Protein AF-A0A965G5K8-F1 (afdb_monomer_lite)

Radius of gyration: 12.95 Å; chains: 1; bounding box: 34×22×40 Å

Secondary structure (DSSP, 8-state):
-EEEEEEETTEEEEEEEE-TTTTTT--TTHHHHHHHHHHHHTT--SEEEEE-TTSSSSSS---TT-EEETTTTEEE--------

Structure (mmCIF, N/CA/C/O backbone):
data_AF-A0A965G5K8-F1
#
_entry.id   AF-A0A965G5K8-F1
#
loop_
_atom_site.group_PDB
_atom_site.id
_atom_site.type_symbol
_atom_site.label_atom_id
_atom_site.label_alt_id
_atom_site.label_comp_id
_atom_site.label_asym_id
_atom_site.label_entity_id
_atom_site.label_seq_id
_atom_site.pdbx_PDB_ins_code
_atom_site.Cartn_x
_atom_site.Cartn_y
_atom_site.Cartn_z
_atom_site.occupancy
_atom_site.B_iso_or_equiv
_atom_site.auth_seq_id
_atom_site.auth_comp_id
_atom_site.auth_asym_id
_atom_site.auth_atom_id
_atom_site.pdbx_PDB_model_num
ATOM 1 N N . MET A 1 1 ? 11.356 -8.717 -0.442 1.00 79.50 1 MET A N 1
ATOM 2 C CA . MET A 1 1 ? 9.915 -8.668 -0.743 1.00 79.50 1 MET A CA 1
ATOM 3 C C . MET A 1 1 ? 9.383 -7.366 -0.183 1.00 79.50 1 MET A C 1
ATOM 5 O O . MET A 1 1 ? 9.502 -7.142 1.020 1.00 79.50 1 MET A O 1
ATOM 9 N N . ALA A 1 2 ? 8.868 -6.504 -1.048 1.00 88.00 2 ALA A N 1
ATOM 10 C CA . ALA A 1 2 ? 8.232 -5.253 -0.678 1.00 88.00 2 ALA A CA 1
ATOM 11 C C . ALA A 1 2 ? 6.736 -5.499 -0.475 1.00 88.00 2 ALA A C 1
ATOM 13 O O . ALA A 1 2 ? 6.115 -6.217 -1.253 1.00 88.00 2 ALA A O 1
ATOM 14 N N . HIS A 1 3 ? 6.158 -4.925 0.573 1.00 91.12 3 HIS A N 1
ATOM 15 C CA . HIS A 1 3 ? 4.725 -5.028 0.814 1.00 91.12 3 HIS A CA 1
ATOM 16 C C . HIS A 1 3 ? 4.077 -3.690 0.491 1.00 91.12 3 HIS A C 1
ATOM 18 O O . HIS A 1 3 ? 4.619 -2.647 0.855 1.00 91.12 3 HIS A O 1
ATOM 24 N N . PHE A 1 4 ? 2.927 -3.721 -0.171 1.00 92.75 4 PHE A N 1
ATOM 25 C CA . PHE A 1 4 ? 2.163 -2.531 -0.522 1.00 92.75 4 PHE A CA 1
ATOM 26 C C . PHE A 1 4 ? 0.739 -2.673 -0.015 1.00 92.75 4 PHE A C 1
ATOM 28 O O . PHE A 1 4 ? 0.076 -3.673 -0.283 1.00 92.75 4 PHE A O 1
ATOM 35 N N . ALA A 1 5 ? 0.287 -1.666 0.717 1.00 94.31 5 ALA A N 1
ATOM 36 C CA . ALA A 1 5 ? -1.062 -1.556 1.230 1.00 94.31 5 ALA A CA 1
ATOM 37 C C . ALA A 1 5 ? -1.871 -0.620 0.329 1.00 94.31 5 ALA A C 1
ATOM 39 O O . ALA A 1 5 ? -1.469 0.520 0.105 1.00 94.31 5 ALA A O 1
ATOM 40 N N . LEU A 1 6 ? -2.990 -1.111 -0.194 1.00 94.88 6 LEU A N 1
ATOM 41 C CA . LEU A 1 6 ? -3.997 -0.318 -0.880 1.00 94.88 6 LEU A CA 1
ATOM 42 C C . LEU A 1 6 ? -4.820 0.427 0.157 1.00 94.88 6 LEU A C 1
ATOM 44 O O . LEU A 1 6 ? -5.458 -0.197 1.008 1.00 94.88 6 LEU A O 1
ATOM 48 N N . LEU A 1 7 ? -4.844 1.743 0.038 1.00 93.50 7 LEU A N 1
ATOM 49 C CA . LEU A 1 7 ? -5.677 2.619 0.833 1.00 93.50 7 LEU A CA 1
ATOM 50 C C . LEU A 1 7 ? -7.006 2.874 0.123 1.00 93.50 7 LEU A C 1
ATOM 52 O O . LEU A 1 7 ? -7.065 3.128 -1.081 1.00 93.50 7 LEU A O 1
ATOM 56 N N . ASN A 1 8 ? -8.080 2.805 0.898 1.00 92.19 8 ASN A N 1
ATOM 57 C CA . ASN A 1 8 ? -9.415 3.239 0.533 1.00 92.19 8 ASN A CA 1
ATOM 58 C C . ASN A 1 8 ? -9.795 4.397 1.467 1.00 92.19 8 ASN A C 1
ATOM 60 O O . ASN A 1 8 ? -10.293 4.177 2.573 1.00 92.19 8 ASN A O 1
ATOM 64 N N . GLY A 1 9 ? -9.472 5.624 1.047 1.00 90.69 9 GLY A N 1
ATOM 65 C CA . GLY A 1 9 ? -9.402 6.773 1.953 1.00 90.69 9 GLY A CA 1
ATOM 66 C C . GLY A 1 9 ? -8.192 6.621 2.871 1.00 90.69 9 GLY A C 1
ATOM 67 O O . GLY A 1 9 ? -7.084 6.424 2.388 1.00 90.69 9 GLY A O 1
ATOM 68 N N . ASP A 1 10 ? -8.414 6.622 4.181 1.00 91.12 10 ASP A N 1
ATOM 69 C CA . ASP A 1 10 ? -7.352 6.413 5.171 1.00 91.12 10 ASP A CA 1
ATOM 70 C C . ASP A 1 10 ? -7.216 4.942 5.596 1.00 91.12 10 ASP A C 1
ATOM 72 O O . ASP A 1 10 ? -6.302 4.597 6.333 1.00 91.12 10 ASP A O 1
ATOM 76 N N . THR A 1 11 ? -8.120 4.053 5.170 1.00 92.62 11 THR A N 1
ATOM 77 C CA . THR A 1 11 ? -8.159 2.658 5.647 1.00 92.62 11 THR A CA 1
ATOM 78 C C . THR A 1 11 ? -7.530 1.694 4.650 1.00 92.62 11 THR A C 1
ATOM 80 O O . THR A 1 11 ? -7.806 1.743 3.454 1.00 92.62 11 THR A O 1
ATOM 83 N N . VAL A 1 12 ? -6.732 0.752 5.140 1.00 93.94 12 VAL A N 1
ATOM 84 C CA . VAL A 1 12 ? -6.107 -0.303 4.345 1.00 93.94 12 VAL A CA 1
ATOM 85 C C . VAL A 1 12 ? -7.162 -1.317 3.911 1.00 93.94 12 VAL A C 1
ATOM 87 O O . VAL A 1 12 ? -7.715 -2.058 4.723 1.00 93.94 12 VAL A O 1
ATOM 90 N N . ALA A 1 13 ? -7.419 -1.377 2.608 1.00 93.50 13 ALA A N 1
ATOM 91 C CA . ALA A 1 13 ? -8.373 -2.298 2.002 1.00 93.50 13 ALA A CA 1
ATOM 92 C C . ALA A 1 13 ? -7.733 -3.636 1.614 1.00 93.50 13 ALA A C 1
ATOM 94 O O . ALA A 1 13 ? -8.363 -4.685 1.728 1.00 93.50 13 ALA A O 1
ATOM 95 N N . GLN A 1 14 ? -6.483 -3.612 1.148 1.00 93.38 14 GLN A N 1
ATOM 96 C CA . GLN A 1 14 ? -5.778 -4.805 0.684 1.00 93.38 14 GLN A CA 1
ATOM 97 C C . GLN A 1 14 ? -4.275 -4.651 0.884 1.00 93.38 14 GLN A C 1
ATOM 99 O O . GLN A 1 14 ? -3.754 -3.544 0.836 1.00 93.38 14 GLN A O 1
ATOM 104 N N . VAL A 1 15 ? -3.562 -5.763 1.055 1.00 92.44 15 VAL A N 1
ATOM 105 C CA . VAL A 1 15 ? -2.098 -5.775 1.086 1.00 92.44 15 VAL A CA 1
ATOM 106 C C . VAL A 1 15 ? -1.586 -6.797 0.084 1.00 92.44 15 VAL A C 1
ATOM 108 O O . VAL A 1 15 ? -2.069 -7.927 0.046 1.00 92.44 15 VAL A O 1
ATOM 111 N N . ILE A 1 16 ? -0.622 -6.397 -0.737 1.00 92.12 16 ILE A N 1
ATOM 112 C CA . ILE A 1 16 ? 0.030 -7.259 -1.725 1.00 92.12 16 ILE A CA 1
ATOM 113 C C . ILE A 1 16 ? 1.535 -7.290 -1.497 1.00 92.12 16 ILE A C 1
ATOM 115 O O . ILE A 1 16 ? 2.117 -6.393 -0.882 1.00 92.12 16 ILE A O 1
ATOM 119 N N . VAL A 1 17 ? 2.165 -8.335 -2.023 1.00 90.12 17 VAL A N 1
ATOM 120 C CA . VAL A 1 17 ? 3.615 -8.511 -1.999 1.00 90.12 17 VAL A CA 1
ATOM 121 C C . VAL A 1 17 ? 4.140 -8.334 -3.414 1.00 90.12 17 VAL A C 1
ATOM 123 O O . VAL A 1 17 ? 3.656 -8.973 -4.343 1.00 90.12 17 VAL A O 1
ATOM 126 N N . VAL A 1 18 ? 5.143 -7.479 -3.559 1.00 88.69 18 VAL A N 1
ATOM 127 C CA . VAL A 1 18 ? 5.867 -7.233 -4.804 1.00 88.69 18 VAL A CA 1
ATOM 128 C C . VAL A 1 18 ? 7.329 -7.626 -4.587 1.00 88.69 18 VAL A C 1
ATOM 130 O O . VAL A 1 18 ? 7.891 -7.455 -3.497 1.00 88.69 18 VAL A O 1
ATOM 133 N N . SER A 1 19 ? 7.964 -8.215 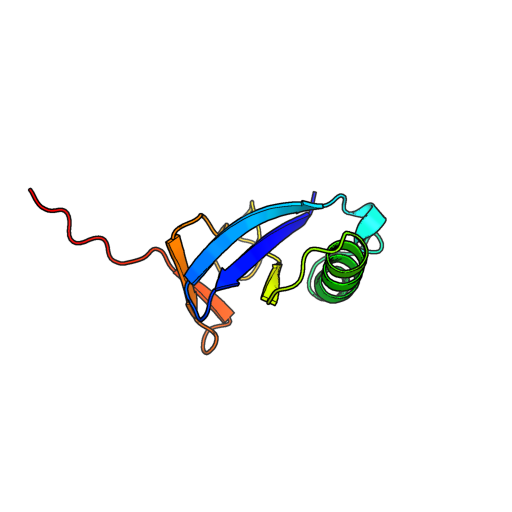-5.595 1.00 88.31 19 SER A N 1
ATOM 134 C CA . SER A 1 19 ? 9.387 -8.551 -5.508 1.00 88.31 19 SER A CA 1
ATOM 135 C C . SER A 1 19 ? 10.224 -7.273 -5.468 1.00 88.31 19 SER A C 1
ATOM 137 O O . SER A 1 19 ? 9.883 -6.279 -6.096 1.00 88.31 19 SER A O 1
ATOM 139 N N . ASN A 1 20 ? 11.348 -7.285 -4.741 1.00 84.50 20 ASN A N 1
ATOM 140 C CA . ASN A 1 20 ? 12.222 -6.104 -4.694 1.00 84.50 20 ASN A CA 1
ATOM 141 C C . ASN A 1 20 ? 12.779 -5.745 -6.079 1.00 84.50 20 ASN A C 1
ATOM 143 O O . ASN A 1 20 ? 13.006 -4.569 -6.331 1.00 84.50 20 ASN A O 1
ATOM 147 N N . ASP A 1 21 ? 12.979 -6.737 -6.952 1.00 86.31 21 ASP A N 1
ATOM 148 C CA . ASP A 1 21 ? 13.446 -6.545 -8.330 1.00 86.31 21 ASP A CA 1
ATOM 149 C C . ASP A 1 21 ? 12.481 -5.654 -9.130 1.00 86.31 21 ASP A C 1
ATOM 151 O O . ASP A 1 21 ? 12.891 -4.643 -9.697 1.00 86.31 21 ASP A O 1
ATOM 155 N N . ASP A 1 22 ? 11.176 -5.940 -9.046 1.00 85.25 22 ASP A N 1
ATOM 156 C CA . ASP A 1 22 ? 10.111 -5.136 -9.664 1.00 85.25 22 ASP A CA 1
ATOM 157 C C . ASP A 1 22 ? 9.968 -3.741 -9.027 1.00 85.25 22 ASP A C 1
ATOM 159 O O . ASP A 1 22 ? 9.426 -2.821 -9.634 1.00 85.25 22 ASP A O 1
ATOM 163 N N . CYS A 1 23 ? 10.488 -3.551 -7.811 1.00 83.12 23 CYS A N 1
ATOM 164 C CA . CYS A 1 23 ? 10.576 -2.248 -7.151 1.00 83.12 23 CYS A CA 1
ATOM 165 C C . CYS A 1 23 ? 11.934 -1.550 -7.371 1.00 83.12 23 CYS A C 1
ATOM 167 O O . CYS A 1 23 ? 12.345 -0.726 -6.553 1.00 83.12 23 CYS A O 1
ATOM 169 N N . GLY A 1 24 ? 12.653 -1.887 -8.448 1.00 78.06 24 GLY A N 1
ATOM 170 C CA . GLY A 1 24 ? 13.921 -1.252 -8.821 1.00 78.06 24 GLY A CA 1
ATOM 171 C C . GLY A 1 24 ? 15.133 -1.717 -8.007 1.00 78.06 24 GLY A C 1
ATOM 172 O O . GLY A 1 24 ? 16.154 -1.036 -7.990 1.00 78.06 24 GLY A O 1
ATOM 173 N N . GLY A 1 25 ? 15.026 -2.841 -7.290 1.00 72.06 25 GLY A N 1
ATOM 174 C CA . GLY A 1 25 ? 16.105 -3.427 -6.482 1.00 72.06 25 GLY A CA 1
ATOM 175 C C . GLY A 1 25 ? 16.495 -2.621 -5.235 1.00 72.06 25 GLY A C 1
ATOM 176 O O . GLY A 1 25 ? 17.409 -3.014 -4.511 1.00 72.06 25 GLY A O 1
ATOM 177 N N . GLY A 1 26 ? 15.815 -1.502 -4.977 1.00 72.31 26 GLY A N 1
ATOM 178 C CA . GLY A 1 26 ? 16.159 -0.545 -3.930 1.00 72.31 26 GLY A CA 1
ATOM 179 C C . GLY A 1 26 ? 15.463 -0.780 -2.588 1.00 72.31 26 GLY A C 1
ATOM 180 O O . GLY A 1 26 ? 14.580 -1.628 -2.430 1.00 72.31 26 GLY A O 1
ATOM 181 N N . ASN A 1 27 ? 15.847 0.035 -1.607 1.00 77.50 27 ASN A N 1
ATOM 182 C CA . ASN A 1 27 ? 15.148 0.160 -0.329 1.00 77.50 27 ASN A CA 1
ATOM 183 C C . ASN A 1 27 ? 14.159 1.336 -0.378 1.00 77.50 27 ASN A C 1
ATOM 185 O O . ASN A 1 27 ? 14.250 2.207 -1.243 1.00 77.50 27 ASN A O 1
ATOM 189 N N . PHE A 1 28 ? 13.197 1.350 0.545 1.00 79.56 28 PHE A N 1
ATOM 190 C CA . PHE A 1 28 ? 12.348 2.525 0.758 1.00 79.56 28 PHE A CA 1
ATOM 191 C C . PHE A 1 28 ? 13.238 3.754 1.045 1.00 79.56 28 PHE A C 1
ATOM 193 O O . PHE A 1 28 ? 14.224 3.600 1.775 1.00 79.56 28 PHE A O 1
ATOM 200 N N . PRO A 1 29 ? 12.923 4.956 0.520 1.00 82.75 29 PRO A N 1
ATOM 201 C CA . PRO A 1 29 ? 11.696 5.341 -0.196 1.00 82.75 29 PRO A CA 1
ATOM 202 C C . PRO A 1 29 ? 11.739 5.195 -1.726 1.00 82.75 29 PRO A C 1
ATOM 204 O O . PRO A 1 29 ? 10.702 5.309 -2.372 1.00 82.75 29 PRO A O 1
ATOM 207 N N . GLU A 1 30 ? 12.900 4.928 -2.327 1.00 84.81 30 GLU A N 1
ATOM 208 C CA . GLU A 1 30 ? 13.039 4.888 -3.794 1.00 84.81 30 GLU A CA 1
ATOM 209 C C . GLU A 1 30 ? 12.243 3.738 -4.429 1.00 84.81 30 GLU A C 1
ATOM 211 O O . GLU A 1 30 ? 11.692 3.879 -5.521 1.00 84.81 30 GLU A O 1
ATOM 216 N N . SER A 1 31 ? 12.116 2.614 -3.715 1.00 86.44 31 SER A N 1
ATOM 217 C CA . SER A 1 31 ? 11.350 1.457 -4.184 1.00 86.44 31 SER A CA 1
ATOM 218 C C . SER A 1 31 ? 9.827 1.653 -4.150 1.00 86.44 31 SER A C 1
ATOM 220 O O . SER A 1 31 ? 9.113 0.897 -4.812 1.00 86.44 31 SER A O 1
ATOM 222 N N . GLU A 1 32 ? 9.312 2.675 -3.452 1.00 88.69 32 GLU A N 1
ATOM 223 C CA . GLU A 1 32 ? 7.871 2.957 -3.388 1.00 88.69 32 GLU A CA 1
ATOM 224 C C . GLU A 1 32 ? 7.332 3.372 -4.763 1.00 88.69 32 GLU A C 1
ATOM 226 O O . GLU A 1 32 ? 6.394 2.751 -5.258 1.00 88.69 32 GLU A O 1
ATOM 231 N N . ALA A 1 33 ? 7.965 4.348 -5.420 1.00 89.19 33 ALA A N 1
ATOM 232 C CA . ALA A 1 33 ? 7.512 4.851 -6.718 1.00 89.19 33 ALA A CA 1
ATOM 233 C C . ALA A 1 33 ? 7.593 3.781 -7.822 1.00 89.19 33 ALA A C 1
ATOM 235 O O . ALA A 1 33 ? 6.674 3.641 -8.630 1.00 89.19 33 ALA A O 1
ATOM 236 N N . ALA A 1 34 ? 8.672 2.989 -7.832 1.00 91.06 34 ALA A N 1
ATOM 237 C CA . ALA A 1 34 ? 8.835 1.882 -8.773 1.00 91.06 34 ALA A CA 1
ATOM 238 C C . ALA A 1 34 ? 7.773 0.793 -8.553 1.00 91.06 34 ALA A C 1
ATOM 240 O O . ALA A 1 34 ? 7.127 0.353 -9.505 1.00 91.06 34 ALA A O 1
ATOM 241 N N . GLY A 1 35 ? 7.529 0.410 -7.295 1.00 91.25 35 GLY A N 1
ATOM 242 C CA . GLY A 1 35 ? 6.485 -0.553 -6.957 1.00 91.25 35 GLY A CA 1
ATOM 243 C C . GLY A 1 35 ? 5.083 -0.053 -7.304 1.00 91.25 35 GLY A C 1
ATOM 244 O O . GLY A 1 35 ? 4.310 -0.796 -7.898 1.00 91.25 35 GLY A O 1
ATOM 245 N N . GLN A 1 36 ? 4.762 1.215 -7.030 1.00 91.50 36 GLN A N 1
ATOM 246 C CA . GLN A 1 36 ? 3.487 1.824 -7.429 1.00 91.50 36 GLN A CA 1
ATOM 247 C C . GLN A 1 36 ? 3.283 1.786 -8.948 1.00 91.50 36 GLN A C 1
ATOM 249 O O . GLN A 1 36 ? 2.200 1.430 -9.411 1.00 91.50 36 GLN A O 1
ATOM 254 N N . ALA A 1 37 ? 4.322 2.098 -9.728 1.00 90.88 37 ALA A N 1
ATOM 255 C CA . ALA A 1 37 ? 4.266 2.025 -11.185 1.00 90.88 37 ALA A CA 1
ATOM 256 C C . ALA A 1 37 ? 4.046 0.587 -11.681 1.00 90.88 37 ALA A C 1
ATOM 258 O O . ALA A 1 37 ? 3.237 0.360 -12.582 1.00 90.88 37 ALA A O 1
ATOM 259 N N . PHE A 1 38 ? 4.713 -0.394 -11.067 1.00 91.31 38 PHE A N 1
ATOM 260 C CA . PHE A 1 38 ? 4.506 -1.809 -11.368 1.00 91.31 38 PHE A CA 1
ATOM 261 C C . PHE A 1 38 ? 3.068 -2.251 -11.063 1.00 91.31 38 PHE A C 1
ATOM 263 O O . PHE A 1 38 ? 2.408 -2.849 -11.908 1.00 91.31 38 PHE A O 1
ATOM 270 N N . ILE A 1 39 ? 2.544 -1.892 -9.891 1.00 92.19 39 ILE A N 1
ATOM 271 C CA . ILE A 1 39 ? 1.173 -2.212 -9.477 1.00 92.19 39 ILE A CA 1
ATOM 272 C C . ILE A 1 39 ? 0.148 -1.570 -10.425 1.00 92.19 39 ILE A C 1
ATOM 274 O O . ILE A 1 39 ? -0.799 -2.230 -10.8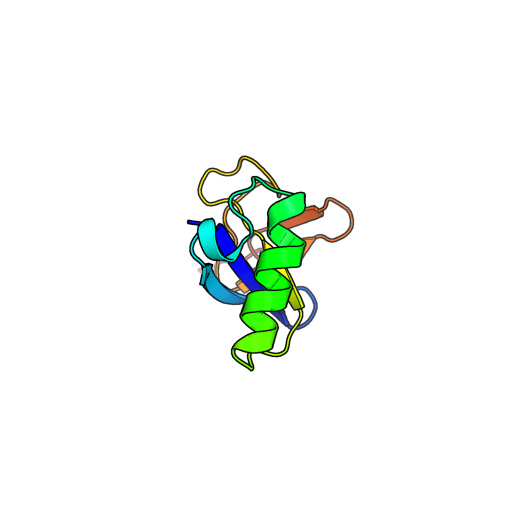56 1.00 92.19 39 ILE A O 1
ATOM 278 N N . ALA A 1 40 ? 0.372 -0.317 -10.823 1.00 91.56 40 ALA A N 1
ATOM 279 C CA . ALA A 1 40 ? -0.457 0.356 -11.818 1.00 91.56 40 ALA A CA 1
ATOM 280 C C . ALA A 1 40 ? -0.404 -0.353 -13.185 1.00 91.56 40 ALA A C 1
ATOM 282 O O . ALA A 1 40 ? -1.436 -0.493 -13.840 1.00 91.56 40 ALA A O 1
ATOM 283 N N . SER A 1 41 ? 0.767 -0.863 -13.588 1.00 91.62 41 SER A N 1
ATOM 284 C CA . SER A 1 41 ? 0.947 -1.662 -14.811 1.00 91.62 41 SER A CA 1
ATOM 285 C C . SER A 1 41 ? 0.154 -2.978 -14.786 1.00 91.62 41 SER A C 1
ATOM 287 O O . SER A 1 41 ? -0.327 -3.433 -15.822 1.00 91.62 41 SER A O 1
ATOM 289 N N . LEU A 1 42 ? -0.071 -3.558 -13.600 1.00 90.31 42 LEU A N 1
ATOM 290 C CA . LEU A 1 42 ? -0.935 -4.734 -13.416 1.00 90.31 42 LEU A CA 1
ATOM 291 C C . LEU A 1 42 ? -2.440 -4.416 -13.514 1.00 90.31 42 LEU A C 1
ATOM 293 O O . LEU A 1 42 ? -3.262 -5.328 -13.437 1.00 90.31 42 LEU A O 1
ATOM 297 N N . GLY A 1 43 ? -2.820 -3.143 -13.664 1.00 91.50 43 GLY A N 1
ATOM 298 C CA . GLY A 1 43 ? -4.218 -2.703 -13.680 1.00 91.50 43 GLY A CA 1
ATOM 299 C C . GLY A 1 43 ? -4.835 -2.544 -12.288 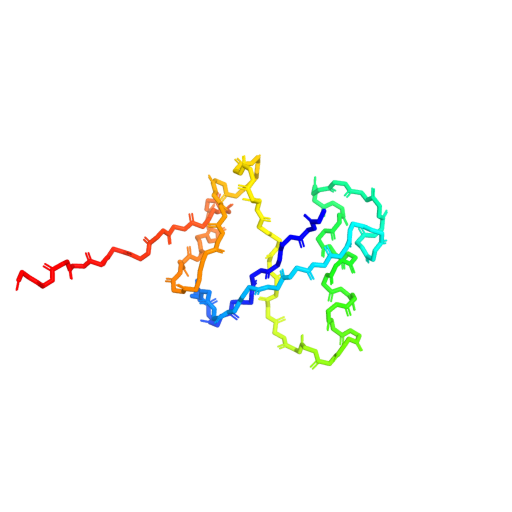1.00 91.50 43 GLY A C 1
ATOM 300 O O . GLY A 1 43 ? -6.050 -2.3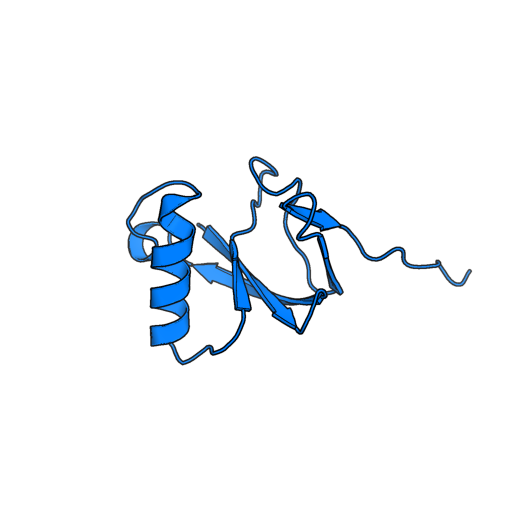83 -12.168 1.00 91.50 43 GLY A O 1
ATO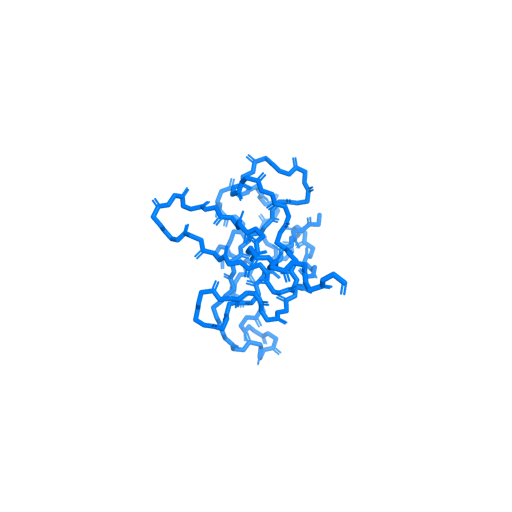M 301 N N . LEU A 1 44 ? -4.020 -2.568 -11.230 1.00 90.62 44 LEU A N 1
ATOM 302 C CA . LEU A 1 44 ? -4.463 -2.347 -9.855 1.00 90.62 44 LEU A CA 1
ATOM 303 C C . LEU A 1 44 ? -4.466 -0.846 -9.545 1.00 90.62 44 LEU A C 1
ATOM 305 O O . LEU A 1 44 ? -3.543 -0.308 -8.933 1.00 90.62 44 LEU A O 1
ATOM 309 N N . ALA A 1 45 ? -5.519 -0.162 -9.986 1.00 87.38 45 ALA A N 1
ATOM 310 C CA . ALA A 1 45 ? -5.724 1.246 -9.673 1.00 87.38 45 ALA A CA 1
ATOM 311 C C . ALA A 1 45 ? -6.011 1.451 -8.176 1.00 87.38 45 ALA A C 1
ATOM 313 O O . ALA A 1 45 ? -6.723 0.662 -7.555 1.00 87.38 45 ALA A O 1
ATOM 314 N N . GLY A 1 46 ? -5.474 2.530 -7.610 1.00 89.50 46 GLY A N 1
ATOM 315 C CA . GLY A 1 46 ? -5.681 2.900 -6.213 1.00 89.50 46 GLY A CA 1
ATOM 316 C C . GLY A 1 46 ? -4.444 3.524 -5.586 1.00 89.50 46 GLY A C 1
ATOM 317 O O . GLY A 1 46 ? -3.391 3.628 -6.219 1.00 89.50 46 GLY A O 1
ATOM 318 N N . GLU A 1 47 ? -4.579 3.952 -4.335 1.00 92.38 47 GLU A N 1
ATOM 319 C CA . GLU A 1 47 ? -3.479 4.555 -3.596 1.00 92.38 47 GLU A CA 1
ATOM 320 C C . GLU A 1 47 ? -2.703 3.467 -2.852 1.00 92.38 47 GLU A C 1
ATOM 322 O O . GLU A 1 47 ? -3.136 2.953 -1.825 1.00 92.38 47 GLU A O 1
ATOM 327 N N . TRP A 1 48 ? -1.562 3.069 -3.411 1.00 92.94 48 TRP A N 1
ATOM 328 C CA . TRP A 1 48 ? -0.709 2.041 -2.825 1.00 92.94 48 TRP A CA 1
ATOM 329 C C . TRP A 1 48 ? 0.423 2.678 -2.039 1.00 92.94 48 TRP A C 1
ATOM 331 O O . TRP A 1 48 ? 1.188 3.474 -2.580 1.00 92.94 48 TRP A O 1
ATOM 341 N N . LYS A 1 49 ? 0.569 2.294 -0.776 1.00 91.88 49 LYS A N 1
ATOM 342 C CA . LYS A 1 49 ? 1.639 2.757 0.107 1.00 91.88 49 LYS A CA 1
ATOM 343 C C . LYS A 1 49 ? 2.515 1.591 0.524 1.00 91.88 49 LYS A C 1
ATOM 345 O O . LYS A 1 49 ? 2.016 0.551 0.952 1.00 91.88 49 LYS A O 1
ATOM 350 N N . GLN A 1 50 ? 3.830 1.752 0.408 1.00 91.31 50 GLN A N 1
ATOM 351 C CA . GLN A 1 50 ? 4.761 0.720 0.837 1.00 91.31 50 GLN A CA 1
ATOM 352 C C . GLN A 1 50 ? 4.701 0.576 2.363 1.00 91.31 50 GLN A C 1
ATOM 354 O O . GLN A 1 50 ? 4.668 1.565 3.102 1.00 91.31 50 GLN A O 1
ATOM 359 N N . THR A 1 51 ? 4.692 -0.665 2.842 1.00 90.00 51 THR A N 1
ATOM 360 C CA . THR A 1 51 ? 4.677 -1.006 4.263 1.00 90.00 51 THR A CA 1
ATOM 361 C C . THR A 1 51 ? 5.831 -1.941 4.621 1.00 90.00 51 THR A C 1
ATOM 363 O O . THR A 1 51 ? 6.299 -2.748 3.811 1.00 90.00 51 THR A O 1
ATOM 366 N N . SER A 1 52 ? 6.331 -1.800 5.847 1.00 84.19 52 SER A N 1
ATOM 367 C CA . SER A 1 52 ? 7.465 -2.560 6.357 1.00 84.19 52 SER A CA 1
ATOM 368 C C . SER A 1 52 ? 7.001 -3.777 7.131 1.00 84.19 52 SER A C 1
ATOM 370 O O . SER A 1 52 ? 6.460 -3.642 8.224 1.00 84.19 52 SER A O 1
ATOM 372 N N . TYR A 1 53 ? 7.349 -4.969 6.651 1.00 80.19 53 TYR A N 1
ATOM 373 C CA . TYR A 1 53 ? 7.172 -6.193 7.438 1.00 80.19 53 TYR A CA 1
ATOM 374 C C . TYR A 1 53 ? 7.956 -6.150 8.766 1.00 80.19 53 TYR A C 1
ATOM 376 O O . TYR A 1 53 ? 7.461 -6.566 9.805 1.00 80.19 53 TYR A O 1
ATOM 384 N N . ASN A 1 54 ? 9.166 -5.580 8.742 1.00 80.00 54 ASN A N 1
ATOM 385 C CA . ASN A 1 54 ? 10.071 -5.495 9.896 1.00 80.00 54 ASN A CA 1
ATOM 386 C C . ASN A 1 54 ? 9.954 -4.179 10.688 1.00 80.00 54 ASN A C 1
ATOM 388 O O . ASN A 1 54 ? 10.864 -3.855 11.443 1.00 80.00 54 ASN A O 1
ATOM 392 N N . ALA A 1 55 ? 8.898 -3.384 10.476 1.00 81.69 55 ALA A N 1
ATOM 393 C CA . ALA A 1 55 ? 8.707 -2.086 11.137 1.00 81.69 55 ALA A CA 1
ATOM 394 C C . ALA A 1 55 ? 9.877 -1.074 10.988 1.00 81.69 55 ALA A C 1
ATOM 396 O O . ALA A 1 55 ? 10.018 -0.168 11.803 1.00 81.69 55 ALA A O 1
ATOM 397 N N . ASN A 1 56 ? 10.708 -1.184 9.939 1.00 81.81 56 ASN A N 1
ATOM 398 C CA . ASN A 1 56 ? 11.829 -0.254 9.710 1.00 81.81 56 ASN A CA 1
ATOM 399 C C . ASN A 1 56 ? 11.375 1.139 9.240 1.00 81.81 56 ASN A C 1
ATOM 401 O O . ASN A 1 56 ? 12.084 2.119 9.445 1.00 81.81 56 ASN A O 1
ATOM 405 N N . PHE A 1 57 ? 10.216 1.228 8.586 1.00 82.94 57 PHE A N 1
ATOM 406 C CA . PHE A 1 57 ? 9.594 2.477 8.142 1.00 82.94 57 PHE A CA 1
ATOM 407 C C . PHE A 1 57 ? 8.076 2.408 8.341 1.00 82.94 57 PHE A C 1
ATOM 409 O O . PHE A 1 57 ? 7.509 1.317 8.406 1.00 82.94 57 PHE A O 1
ATOM 416 N N . ARG A 1 58 ? 7.413 3.563 8.471 1.00 83.56 58 ARG A N 1
ATOM 417 C CA . ARG A 1 58 ? 5.966 3.676 8.748 1.00 83.56 58 ARG A CA 1
ATOM 418 C C . ARG A 1 58 ? 5.458 2.914 9.981 1.00 83.56 58 ARG A C 1
ATOM 420 O O . ARG A 1 58 ? 4.286 2.547 10.061 1.00 83.56 58 ARG A O 1
ATOM 427 N N . GLY A 1 59 ? 6.346 2.679 10.948 1.00 81.75 59 GLY A N 1
ATOM 428 C CA . GLY A 1 59 ? 6.049 2.165 12.289 1.00 81.75 59 GLY A CA 1
ATOM 429 C C . GLY A 1 59 ? 5.685 0.680 12.383 1.00 81.75 59 GLY A C 1
ATOM 430 O O . GLY A 1 59 ? 6.093 0.025 13.337 1.00 81.75 59 GLY A O 1
ATOM 431 N N . LYS A 1 60 ? 4.940 0.123 11.421 1.00 87.69 60 LYS A N 1
ATOM 432 C CA . LYS A 1 60 ? 4.509 -1.283 11.426 1.00 87.69 60 LYS A CA 1
ATOM 433 C C . LYS A 1 60 ? 4.155 -1.796 10.030 1.00 87.69 60 LYS A C 1
ATOM 435 O O . LYS A 1 60 ? 4.018 -1.030 9.074 1.00 87.69 60 LYS A O 1
ATOM 440 N N . TYR A 1 61 ? 3.951 -3.108 9.954 1.00 89.31 61 TYR A N 1
ATOM 441 C CA . TYR A 1 61 ? 3.300 -3.755 8.823 1.00 89.31 61 TYR A CA 1
ATOM 442 C C . TYR A 1 61 ? 1.806 -3.420 8.818 1.00 89.31 61 TYR A C 1
ATOM 444 O O . TYR A 1 61 ? 1.115 -3.672 9.805 1.00 89.31 61 TYR A O 1
ATOM 452 N N . ALA A 1 62 ? 1.327 -2.853 7.718 1.00 90.44 62 ALA A N 1
ATOM 453 C CA . ALA A 1 62 ? -0.075 -2.545 7.504 1.00 90.44 62 ALA A CA 1
ATOM 454 C C . ALA A 1 62 ? -0.853 -3.840 7.257 1.00 90.44 62 ALA A C 1
ATOM 456 O O . ALA A 1 62 ? -0.486 -4.626 6.385 1.00 90.44 62 ALA A O 1
ATOM 457 N N . GLY A 1 63 ? -1.919 -4.052 8.016 1.00 89.62 63 GLY A N 1
ATOM 458 C CA . GLY A 1 63 ? -2.914 -5.093 7.814 1.00 89.62 63 GLY A CA 1
ATOM 459 C C . GLY A 1 63 ? -4.221 -4.518 7.278 1.00 89.62 63 GLY A C 1
ATOM 460 O O . GLY A 1 63 ? -4.463 -3.317 7.315 1.00 89.62 63 GLY A O 1
ATOM 461 N N . ILE A 1 64 ? -5.089 -5.388 6.766 1.00 91.75 64 ILE A N 1
ATOM 462 C CA . ILE A 1 64 ? -6.426 -4.986 6.315 1.00 91.75 64 ILE A CA 1
ATOM 463 C C . ILE A 1 64 ? -7.200 -4.409 7.509 1.00 91.75 64 ILE A C 1
ATOM 465 O O . ILE A 1 64 ? -7.279 -5.044 8.559 1.00 91.75 64 ILE A O 1
ATOM 469 N N . GLY A 1 65 ? -7.754 -3.208 7.340 1.00 90.00 65 GLY A N 1
ATOM 470 C CA . GLY A 1 65 ? -8.430 -2.442 8.388 1.00 90.00 65 GLY A CA 1
ATOM 471 C C . GLY A 1 65 ? -7.539 -1.456 9.153 1.00 90.00 65 GLY A C 1
ATOM 472 O O . GLY A 1 65 ? -8.087 -0.620 9.864 1.00 90.00 65 GLY A O 1
ATOM 473 N N . ASP A 1 66 ? -6.206 -1.501 9.002 1.00 92.44 66 A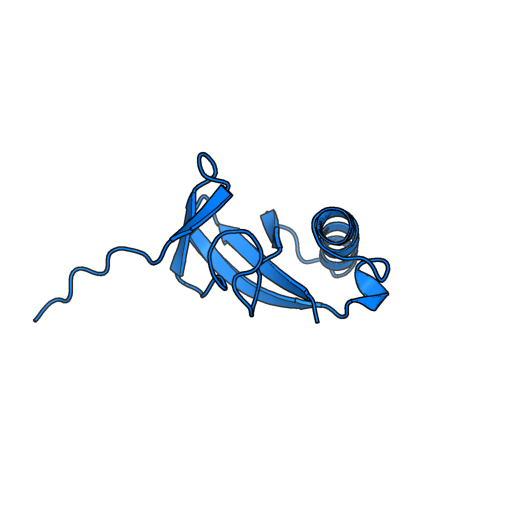SP A N 1
ATOM 474 C CA . ASP A 1 66 ? -5.308 -0.452 9.519 1.00 92.44 66 ASP A CA 1
ATOM 475 C C . ASP A 1 66 ? -5.652 0.922 8.936 1.00 92.44 66 ASP A C 1
ATOM 477 O O . ASP A 1 66 ? -6.130 1.029 7.810 1.00 92.44 66 ASP A O 1
ATOM 481 N N . ILE A 1 67 ? -5.377 1.977 9.696 1.00 92.00 67 ILE A N 1
ATOM 482 C CA . ILE A 1 67 ? -5.539 3.367 9.276 1.00 92.00 67 ILE A CA 1
ATOM 483 C C . ILE A 1 67 ? -4.153 3.947 8.988 1.00 92.00 67 ILE A C 1
ATOM 485 O O . ILE A 1 67 ? -3.236 3.827 9.799 1.00 92.00 67 ILE A O 1
ATOM 489 N N . TYR A 1 68 ? -3.980 4.560 7.825 1.00 92.81 68 TYR A N 1
ATOM 490 C CA . TYR A 1 68 ? -2.780 5.304 7.476 1.00 92.81 68 TYR A CA 1
ATOM 491 C C . TYR A 1 68 ? -2.895 6.739 7.992 1.00 92.81 68 TYR A C 1
ATOM 493 O O . TYR A 1 68 ? -3.764 7.500 7.580 1.00 92.81 68 TYR A O 1
ATOM 501 N N . ASP A 1 69 ? -1.998 7.108 8.900 1.00 91.25 69 ASP A N 1
ATOM 502 C CA . ASP A 1 69 ? -1.860 8.466 9.405 1.00 91.25 69 ASP A CA 1
ATOM 503 C C . ASP A 1 69 ? -0.872 9.226 8.511 1.00 91.25 69 ASP A C 1
ATOM 505 O O . ASP A 1 69 ? 0.347 9.067 8.616 1.00 91.25 69 ASP A O 1
ATOM 509 N N . ALA A 1 70 ? -1.403 10.055 7.611 1.00 89.19 70 ALA A N 1
ATOM 510 C CA . ALA A 1 70 ? -0.600 10.854 6.686 1.00 89.19 70 ALA A CA 1
ATOM 511 C C . ALA A 1 70 ? 0.195 11.983 7.375 1.00 89.19 70 ALA A C 1
ATOM 513 O O . ALA A 1 70 ? 1.134 12.511 6.782 1.00 89.19 70 ALA A O 1
ATOM 514 N N . VAL A 1 71 ? -0.160 12.363 8.610 1.00 89.12 71 VAL A N 1
ATOM 515 C CA . VAL A 1 71 ? 0.532 13.420 9.370 1.00 89.12 71 VAL A CA 1
ATOM 516 C C . VAL A 1 71 ? 1.847 12.893 9.936 1.00 89.12 71 VAL A C 1
ATOM 518 O O . VAL A 1 71 ? 2.870 13.572 9.879 1.00 89.12 71 VAL A O 1
ATOM 521 N N . ASN A 1 72 ? 1.818 11.675 10.467 1.00 87.50 72 ASN A N 1
ATOM 522 C CA . ASN A 1 72 ? 2.957 11.005 11.080 1.00 87.50 72 ASN A CA 1
ATOM 523 C C . ASN A 1 72 ? 3.653 10.025 10.117 1.00 87.50 72 ASN A C 1
ATOM 525 O O . ASN A 1 72 ? 4.696 9.479 10.467 1.00 87.50 72 ASN A O 1
ATOM 529 N N . ASP A 1 73 ? 3.091 9.807 8.922 1.00 88.62 73 ASP A N 1
ATOM 530 C CA . ASP A 1 73 ? 3.508 8.802 7.933 1.00 88.62 73 ASP A CA 1
ATOM 531 C C . ASP A 1 73 ? 3.625 7.396 8.552 1.00 88.62 73 ASP A C 1
ATOM 533 O O . ASP A 1 73 ? 4.617 6.696 8.372 1.00 88.62 73 ASP A O 1
ATOM 537 N N . VAL A 1 74 ? 2.618 6.962 9.317 1.00 90.81 74 VAL A N 1
ATOM 538 C CA . VAL A 1 74 ? 2.608 5.642 9.979 1.00 90.81 74 VAL A CA 1
ATOM 539 C C . VAL A 1 74 ? 1.288 4.914 9.786 1.00 90.81 74 VAL A C 1
ATOM 541 O O . VAL A 1 74 ? 0.243 5.526 9.596 1.00 90.81 74 VAL A O 1
ATOM 544 N N . PHE A 1 75 ? 1.332 3.586 9.864 1.00 91.19 75 PHE A N 1
ATOM 545 C CA . PHE A 1 75 ? 0.122 2.773 9.953 1.00 91.19 75 PHE A CA 1
ATOM 546 C C . PHE A 1 75 ? -0.268 2.566 11.414 1.00 91.19 75 PHE A C 1
ATOM 548 O O . PHE A 1 75 ? 0.579 2.270 12.260 1.00 91.19 75 PHE A O 1
ATOM 555 N N . VAL A 1 76 ? -1.556 2.692 11.704 1.00 90.75 76 VAL A N 1
ATOM 556 C CA . VAL A 1 76 ? -2.123 2.600 13.046 1.00 90.75 76 VAL A CA 1
ATOM 557 C C . VAL A 1 76 ? -3.260 1.591 13.024 1.00 90.75 76 VAL A C 1
ATOM 559 O O . VAL A 1 76 ? -4.170 1.692 12.203 1.00 90.75 76 VAL A O 1
ATOM 562 N N . SER A 1 77 ? -3.228 0.633 13.953 1.00 87.88 77 SER A N 1
ATOM 563 C CA . SER A 1 77 ? -4.341 -0.307 14.118 1.00 87.88 77 SER A CA 1
ATOM 564 C C . SER A 1 77 ? -5.615 0.476 14.422 1.00 87.88 77 SER A C 1
ATOM 566 O O . SER A 1 77 ? -5.564 1.357 15.286 1.00 87.88 77 SER A O 1
ATOM 568 N N . PRO A 1 78 ? -6.756 0.164 13.781 1.00 81.50 78 PRO A N 1
ATOM 569 C CA . PRO A 1 78 ? -8.005 0.801 14.148 1.00 81.50 78 PRO A CA 1
ATOM 570 C C . PRO A 1 78 ? -8.257 0.472 15.618 1.00 81.50 78 PRO A C 1
ATOM 572 O O . PRO A 1 78 ? -8.083 -0.676 16.047 1.00 81.50 78 PRO A O 1
ATOM 575 N N . ALA A 1 79 ? -8.633 1.479 16.404 1.00 69.38 79 ALA A N 1
ATOM 576 C CA . ALA A 1 79 ? -9.069 1.264 17.773 1.00 69.38 79 ALA A CA 1
ATOM 577 C C . ALA A 1 79 ? -10.352 0.429 17.714 1.00 69.38 79 ALA A C 1
ATOM 579 O O . ALA A 1 79 ? -11.448 0.947 17.521 1.00 69.38 79 ALA A O 1
ATOM 580 N N . THR A 1 80 ? -10.198 -0.890 17.788 1.00 61.19 80 THR A N 1
ATOM 581 C CA . THR A 1 80 ? -11.332 -1.795 17.882 1.00 61.19 80 THR A CA 1
ATOM 582 C C . THR A 1 80 ? -11.793 -1.700 19.324 1.00 61.19 80 THR A C 1
ATOM 584 O O . THR A 1 80 ? -11.118 -2.195 20.226 1.00 61.19 80 THR A O 1
ATOM 587 N N . GLU A 1 81 ? -12.904 -1.005 19.550 1.00 55.41 81 GLU A N 1
ATOM 588 C CA . GLU A 1 81 ? -13.693 -1.191 20.759 1.00 55.41 81 GLU A CA 1
ATOM 589 C C . GLU A 1 81 ? -14.068 -2.676 20.784 1.00 55.41 81 GLU A C 1
ATOM 591 O O . GLU A 1 81 ? -14.851 -3.155 19.962 1.00 55.41 81 GLU A O 1
ATOM 596 N N . VAL A 1 82 ? -13.385 -3.440 21.635 1.00 52.47 82 VAL A N 1
ATOM 597 C CA . VAL A 1 82 ? -13.747 -4.823 21.919 1.00 52.47 82 VAL A CA 1
ATOM 598 C C . VAL A 1 82 ? -15.136 -4.782 22.546 1.00 52.47 82 VAL A C 1
ATOM 600 O O . VAL A 1 82 ? -15.290 -4.426 23.710 1.00 52.47 82 VAL A O 1
ATOM 603 N N . ALA A 1 83 ? -16.164 -5.067 21.747 1.00 49.69 83 ALA A N 1
ATOM 604 C CA . ALA A 1 83 ? -17.453 -5.452 22.290 1.00 49.69 83 ALA A CA 1
ATOM 605 C C . ALA A 1 83 ? -17.232 -6.782 23.025 1.00 49.69 83 ALA A C 1
ATOM 607 O O . ALA A 1 83 ? -16.851 -7.777 22.406 1.00 49.69 83 ALA A O 1
ATOM 608 N N . GLU A 1 84 ? -17.354 -6.690 24.348 1.00 49.47 84 GLU A N 1
ATOM 609 C CA . GLU A 1 84 ? -17.177 -7.725 25.373 1.00 49.47 84 GLU A CA 1
ATOM 610 C C . GLU A 1 84 ? -17.984 -9.008 25.108 1.00 49.47 84 GLU A C 1
ATOM 612 O O . GLU A 1 84 ? -19.127 -8.908 24.599 1.00 49.47 84 GLU A O 1
#

pLDDT: mean 85.96, std 9.72, range [49.47, 94.88]

Sequence (84 aa):
MAHFALLNGDTVAQVIVVSNDDCGGGNFPESEAAGQAFIASLGLAGEWKQTSYNANFRGKYAGIGDIYDAVNDVFVSPATEVAE

Foldseek 3Di:
DWKKFFDPDQFGADIDDDDCVQLVVDDPPSSQVSVVVSCVVVVNDGDIDIADCPCPPQRHGHDGGWGQDPVVRHTHHPPPPPPD